Protein AF-A0A0J9V0K4-F1 (afdb_monomer)

Sequence (162 aa):
MARAEGYIGLGRLDDATTVLEELISVEPPELDDLNDQVLRVRRLILSARIHHKGNNFPEALQHWQLTGQMIESLGIFKSRHGWILAIVHLSMAHAHIALGNEELARQAWNAGVDIAMRERFEYVFPVLATTWLHKIVGEIHEVKGWPLRVMLPGGKSDLTWL

Nearest PDB structures (foldseek):
  2hr2-assembly2_B  TM=6.958E-01  e=3.285E-02  Chlorobaculum tepidum TLS
  8rsv-assembly1_A  TM=7.825E-01  e=2.868E-01  Bacillus phage phi3T
  7v1m-assembly2_G  TM=7.221E-01  e=2.727E-01  Homo sapiens
  7v6q-assembly2_H  TM=6.955E-01  e=3.880E-01  Homo sapiens
  7v6q-assembly1_D  TM=7.084E-01  e=1.438E+00  Homo sapiens

Structure (mmCIF, N/CA/C/O backbone):
data_AF-A0A0J9V0K4-F1
#
_entry.id   AF-A0A0J9V0K4-F1
#
loop_
_atom_site.group_PDB
_atom_site.id
_atom_site.type_symbol
_atom_site.label_atom_id
_atom_site.label_alt_id
_atom_site.label_comp_id
_atom_site.label_asym_id
_atom_site.label_entity_id
_atom_site.label_seq_id
_atom_site.pdbx_PDB_ins_code
_atom_site.Cartn_x
_atom_site.Cartn_y
_atom_site.Cartn_z
_atom_site.occupancy
_atom_site.B_iso_or_equiv
_atom_site.auth_seq_id
_atom_site.auth_comp_id
_atom_site.auth_asym_id
_atom_site.auth_atom_id
_atom_site.pdbx_PDB_model_num
ATOM 1 N N . MET A 1 1 ? 5.197 -12.137 -10.062 1.00 84.62 1 MET A N 1
ATOM 2 C CA . MET A 1 1 ? 4.276 -11.087 -9.559 1.00 84.62 1 MET A CA 1
ATOM 3 C C . MET A 1 1 ? 2.864 -11.591 -9.262 1.00 84.62 1 MET A C 1
ATOM 5 O O . MET A 1 1 ? 2.501 -11.601 -8.095 1.00 84.62 1 MET A O 1
ATOM 9 N N . ALA A 1 2 ? 2.083 -12.070 -10.242 1.00 87.56 2 ALA A N 1
ATOM 10 C CA . ALA A 1 2 ? 0.702 -12.531 -9.993 1.00 87.56 2 ALA A CA 1
ATOM 11 C C . ALA A 1 2 ? 0.594 -13.653 -8.934 1.00 87.56 2 ALA A C 1
ATOM 13 O O . ALA A 1 2 ? -0.318 -13.653 -8.112 1.00 87.56 2 ALA A O 1
ATOM 14 N N . ARG A 1 3 ? 1.570 -14.573 -8.896 1.00 92.06 3 ARG A N 1
ATOM 15 C CA . ARG A 1 3 ? 1.654 -15.628 -7.870 1.00 92.06 3 ARG A CA 1
ATOM 16 C C . ARG A 1 3 ? 1.771 -15.063 -6.447 1.00 92.06 3 ARG A C 1
ATOM 18 O O . ARG A 1 3 ? 1.039 -15.502 -5.569 1.00 92.06 3 ARG A O 1
ATOM 25 N N . ALA A 1 4 ? 2.634 -14.064 -6.238 1.00 93.38 4 ALA A N 1
ATOM 26 C CA . ALA A 1 4 ? 2.790 -13.402 -4.942 1.00 93.38 4 ALA A CA 1
ATOM 27 C C . ALA A 1 4 ? 1.502 -12.674 -4.521 1.00 93.38 4 ALA A C 1
ATOM 29 O O . ALA A 1 4 ? 1.082 -12.785 -3.375 1.00 93.38 4 ALA A O 1
ATOM 30 N N . GLU A 1 5 ? 0.816 -11.997 -5.451 1.00 92.44 5 GLU A N 1
ATOM 31 C CA . GLU A 1 5 ? -0.498 -11.391 -5.177 1.00 92.44 5 GLU A CA 1
ATOM 32 C C . GLU A 1 5 ? -1.539 -12.421 -4.731 1.00 92.44 5 GLU A C 1
ATOM 34 O O . GLU A 1 5 ? -2.276 -12.166 -3.777 1.00 92.44 5 GLU A O 1
ATOM 39 N N . GLY A 1 6 ? -1.576 -13.583 -5.390 1.00 92.94 6 GLY A N 1
ATOM 40 C CA . GLY A 1 6 ? -2.448 -14.691 -5.007 1.00 92.94 6 GLY A CA 1
ATOM 41 C C . GLY A 1 6 ? -2.151 -15.196 -3.595 1.00 92.94 6 GLY A C 1
ATOM 42 O O . GLY A 1 6 ? -3.066 -15.331 -2.787 1.00 92.94 6 GLY A O 1
ATOM 43 N N . TYR A 1 7 ? -0.875 -15.402 -3.260 1.00 96.88 7 TYR A N 1
ATOM 44 C CA . TYR A 1 7 ? -0.468 -15.820 -1.917 1.00 96.88 7 TYR A CA 1
ATOM 45 C C . TYR A 1 7 ? -0.822 -14.794 -0.836 1.00 96.88 7 TYR A C 1
ATOM 47 O O . TYR A 1 7 ? -1.391 -15.175 0.186 1.00 96.88 7 TYR A O 1
ATOM 55 N N . ILE A 1 8 ? -0.615 -13.496 -1.089 1.00 95.00 8 ILE A N 1
ATOM 56 C CA . ILE A 1 8 ? -1.065 -12.423 -0.184 1.00 95.00 8 ILE A CA 1
ATOM 57 C C . ILE A 1 8 ? -2.586 -12.479 0.014 1.00 95.00 8 ILE A C 1
ATOM 59 O O . ILE A 1 8 ? -3.072 -12.313 1.133 1.00 95.00 8 ILE A O 1
ATOM 63 N N . GLY A 1 9 ? -3.350 -12.715 -1.059 1.00 91.50 9 GLY A N 1
ATOM 64 C CA . GLY A 1 9 ? -4.807 -12.853 -0.998 1.00 91.50 9 GLY A CA 1
ATOM 65 C C . GLY A 1 9 ? -5.274 -14.027 -0.132 1.00 91.50 9 GLY A C 1
ATOM 66 O O . GLY A 1 9 ? -6.285 -13.907 0.552 1.00 91.50 9 GLY A O 1
ATOM 67 N N . LEU A 1 10 ? -4.508 -15.120 -0.115 1.00 94.50 10 LEU A N 1
ATOM 68 C CA . LEU A 1 10 ? -4.770 -16.322 0.683 1.00 94.50 10 LEU A CA 1
ATOM 69 C C . LEU A 1 10 ? -4.165 -16.273 2.098 1.00 94.50 10 LEU A C 1
ATOM 71 O O . LEU A 1 10 ? -4.259 -17.256 2.825 1.00 94.50 10 LEU A O 1
ATOM 75 N N . GLY A 1 11 ? -3.506 -15.174 2.484 1.00 94.69 11 GLY A N 1
ATOM 76 C CA . GLY A 1 11 ? -2.808 -15.062 3.773 1.00 94.69 11 GLY A CA 1
ATOM 77 C C . GLY A 1 11 ? -1.527 -15.899 3.877 1.00 94.69 11 GLY A C 1
ATOM 78 O O . GLY A 1 11 ? -0.966 -16.031 4.959 1.00 94.69 11 GLY A O 1
ATOM 79 N N . ARG A 1 12 ? -1.036 -16.447 2.761 1.00 97.62 12 ARG A N 1
ATOM 80 C CA . ARG A 1 12 ? 0.203 -17.235 2.676 1.00 97.62 12 ARG A CA 1
ATOM 81 C C . ARG A 1 12 ? 1.407 -16.303 2.538 1.00 97.62 12 ARG A C 1
ATOM 83 O O . ARG A 1 12 ? 2.006 -16.193 1.472 1.00 97.62 12 ARG A O 1
ATOM 90 N N . LEU A 1 13 ? 1.688 -15.549 3.597 1.00 97.44 13 LEU A N 1
ATOM 91 C CA . LEU A 1 13 ? 2.646 -14.442 3.554 1.00 97.44 13 LEU A CA 1
ATOM 92 C C . LEU A 1 13 ? 4.085 -14.916 3.328 1.00 97.44 13 LEU A C 1
ATOM 94 O O . LEU A 1 13 ? 4.774 -14.314 2.513 1.00 97.44 13 LEU A O 1
ATOM 98 N N . ASP A 1 14 ? 4.496 -16.024 3.944 1.00 97.12 14 ASP A N 1
ATOM 99 C CA . ASP A 1 14 ? 5.844 -16.581 3.760 1.00 97.12 14 ASP A CA 1
ATOM 100 C C . ASP A 1 14 ? 6.080 -17.018 2.309 1.00 97.12 14 ASP A C 1
ATOM 102 O O . ASP A 1 14 ? 7.077 -16.645 1.697 1.00 97.12 14 ASP A O 1
ATOM 106 N N . ASP A 1 15 ? 5.104 -17.706 1.706 1.00 97.50 15 ASP A N 1
ATOM 107 C CA . ASP A 1 15 ? 5.170 -18.086 0.292 1.00 97.50 15 ASP A CA 1
ATOM 108 C C . ASP A 1 15 ? 5.223 -16.858 -0.630 1.00 97.50 15 ASP A C 1
ATOM 110 O O . ASP A 1 15 ? 5.885 -16.873 -1.671 1.00 97.50 15 ASP A O 1
ATOM 114 N N . ALA A 1 16 ? 4.503 -15.785 -0.279 1.00 96.88 16 ALA A N 1
ATOM 115 C CA . ALA A 1 16 ? 4.578 -14.531 -1.015 1.00 96.88 16 ALA A CA 1
ATOM 116 C C . ALA A 1 16 ? 5.977 -13.912 -0.909 1.00 96.88 16 ALA A C 1
ATOM 118 O O . ALA A 1 16 ? 6.508 -13.484 -1.932 1.00 96.88 16 ALA A O 1
ATOM 119 N N . THR A 1 17 ? 6.574 -13.909 0.286 1.00 96.50 17 THR A N 1
ATOM 120 C CA . THR A 1 17 ? 7.935 -13.418 0.536 1.00 96.50 17 THR A CA 1
ATOM 121 C C . THR A 1 17 ? 8.954 -14.179 -0.300 1.00 96.50 17 THR A C 1
ATOM 123 O O . THR A 1 17 ? 9.686 -13.542 -1.053 1.00 96.50 17 THR A O 1
ATOM 126 N N . THR A 1 18 ? 8.931 -15.516 -0.281 1.00 97.00 18 THR A N 1
ATOM 127 C CA . THR A 1 18 ? 9.846 -16.342 -1.087 1.00 97.00 18 THR A CA 1
ATOM 128 C C . THR A 1 18 ? 9.752 -16.002 -2.575 1.00 97.00 18 THR A C 1
ATOM 130 O O . THR A 1 18 ? 10.766 -15.801 -3.238 1.00 97.00 18 THR A O 1
ATOM 133 N N . VAL A 1 19 ? 8.536 -15.839 -3.110 1.00 96.00 19 VAL A N 1
ATOM 134 C CA . VAL A 1 19 ? 8.358 -15.442 -4.518 1.00 96.00 19 VAL A CA 1
ATOM 135 C C . VAL A 1 19 ? 8.917 -14.041 -4.791 1.00 96.00 19 VAL A C 1
ATOM 137 O O . VAL A 1 19 ? 9.409 -13.788 -5.889 1.00 96.00 19 VAL A O 1
ATOM 140 N N . LEU A 1 20 ? 8.82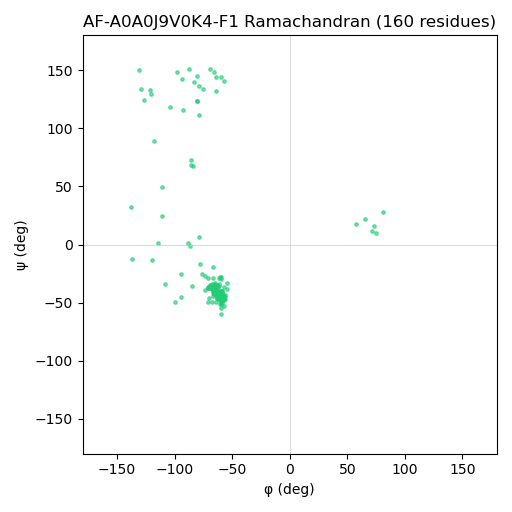4 -13.101 -3.845 1.00 95.12 20 LEU A N 1
ATOM 141 C CA . LEU A 1 20 ? 9.414 -11.772 -4.030 1.00 95.12 20 LEU A CA 1
ATOM 142 C C . LEU A 1 20 ? 10.943 -11.809 -3.973 1.00 95.12 20 LEU A C 1
ATOM 144 O O . LEU A 1 20 ? 11.568 -11.103 -4.758 1.00 95.12 20 LEU A O 1
ATOM 148 N N . GLU A 1 21 ? 11.540 -12.627 -3.109 1.00 94.31 21 GLU A N 1
ATOM 149 C CA . GLU A 1 21 ? 12.996 -12.814 -3.030 1.00 94.31 21 GLU A CA 1
ATOM 150 C C . GLU A 1 21 ? 13.564 -13.404 -4.326 1.00 94.31 21 GLU A C 1
ATOM 152 O O . GLU A 1 21 ? 14.543 -12.885 -4.866 1.00 94.31 21 GLU A O 1
ATOM 157 N N . GLU A 1 22 ? 12.893 -14.412 -4.891 1.00 93.19 22 GLU A N 1
ATOM 158 C CA . GLU A 1 22 ? 13.231 -14.957 -6.211 1.00 93.19 22 GLU A CA 1
ATOM 159 C C . GLU A 1 22 ? 13.213 -13.857 -7.283 1.00 93.19 22 GLU A C 1
ATOM 161 O O . GLU A 1 22 ? 14.125 -13.759 -8.102 1.00 93.19 22 GLU A O 1
ATOM 166 N N . LEU A 1 23 ? 12.204 -12.982 -7.254 1.00 89.81 23 LEU A N 1
ATOM 167 C CA . LEU A 1 23 ? 12.087 -11.888 -8.218 1.00 89.81 23 LEU A CA 1
ATOM 168 C C . LEU A 1 23 ? 13.161 -10.817 -8.030 1.00 89.81 23 LEU A C 1
ATOM 170 O O . LEU A 1 23 ? 13.641 -10.288 -9.026 1.00 89.81 23 LEU A O 1
ATOM 174 N N . ILE A 1 24 ? 13.559 -10.517 -6.791 1.00 90.31 24 ILE A N 1
ATOM 175 C CA . ILE A 1 24 ? 14.672 -9.597 -6.505 1.00 90.31 24 ILE A CA 1
ATOM 176 C C . ILE A 1 24 ? 15.967 -10.124 -7.127 1.00 90.31 24 ILE A C 1
ATOM 178 O O . ILE A 1 24 ? 16.732 -9.343 -7.683 1.00 90.31 24 ILE A O 1
ATOM 182 N N . SER A 1 25 ? 16.200 -11.439 -7.075 1.00 89.88 25 SER A N 1
ATOM 183 C CA . SER A 1 25 ? 17.443 -12.044 -7.574 1.00 89.88 25 SER A CA 1
ATOM 184 C C . SER A 1 25 ? 17.639 -11.946 -9.091 1.00 89.88 25 SER A C 1
ATOM 186 O O . SER A 1 25 ? 18.763 -12.068 -9.572 1.00 89.88 25 SER A O 1
ATOM 188 N N . VAL A 1 26 ? 16.557 -11.717 -9.839 1.00 88.50 26 VAL A N 1
ATOM 189 C CA . VAL A 1 26 ? 16.566 -11.620 -11.308 1.00 88.50 26 VAL A CA 1
ATOM 190 C C . VAL A 1 26 ? 16.213 -10.223 -11.818 1.00 88.50 26 VAL A C 1
ATOM 192 O O . VAL A 1 26 ? 16.116 -10.017 -13.025 1.00 88.50 26 VAL A O 1
ATOM 195 N N . GLU A 1 27 ? 15.972 -9.270 -10.919 1.00 86.50 27 GLU A N 1
ATOM 196 C CA . GLU A 1 27 ? 15.578 -7.916 -11.287 1.00 86.50 27 GLU A CA 1
ATOM 197 C C . GLU A 1 27 ? 16.786 -7.126 -11.813 1.00 86.50 27 GLU A C 1
ATOM 199 O O . GLU A 1 27 ? 17.848 -7.149 -11.181 1.00 86.50 27 GLU A O 1
ATOM 204 N N . PRO A 1 28 ? 16.655 -6.399 -12.937 1.00 85.00 28 PRO A N 1
ATOM 205 C CA . PRO A 1 28 ? 17.754 -5.589 -13.436 1.00 85.00 28 PRO A CA 1
ATOM 206 C C . PRO A 1 28 ? 18.108 -4.471 -12.435 1.00 85.00 28 PRO A C 1
ATOM 208 O O . PRO A 1 28 ? 17.222 -3.918 -11.765 1.00 85.00 28 PRO A O 1
ATOM 211 N N . PRO A 1 29 ? 19.405 -4.132 -12.299 1.00 82.69 29 PRO A N 1
ATOM 212 C CA . PRO A 1 29 ? 19.838 -3.048 -11.421 1.00 82.69 29 PRO A CA 1
ATOM 213 C C . PRO A 1 29 ? 19.405 -1.677 -11.958 1.00 82.69 29 PRO A C 1
ATOM 215 O O . PRO A 1 29 ? 19.067 -0.789 -11.175 1.00 82.69 29 PRO A O 1
ATOM 218 N N . GLU A 1 30 ? 19.391 -1.532 -13.280 1.00 83.75 30 GLU A N 1
ATOM 219 C CA . GLU A 1 30 ? 18.999 -0.331 -14.012 1.00 83.75 30 GLU A CA 1
ATOM 220 C C . GLU A 1 30 ? 17.512 -0.414 -14.391 1.00 83.75 30 GLU A C 1
ATOM 222 O O . GLU A 1 30 ? 16.993 -1.487 -14.692 1.00 83.75 30 GLU A O 1
ATOM 227 N N . LEU A 1 31 ? 16.809 0.720 -14.331 1.00 82.75 31 LEU A N 1
ATOM 228 C CA . LEU A 1 31 ? 15.369 0.827 -14.611 1.00 82.75 31 LEU A CA 1
ATOM 229 C C . LEU A 1 31 ? 15.139 1.615 -15.906 1.00 82.75 31 LEU A C 1
ATOM 231 O O . LEU A 1 31 ? 14.379 2.588 -15.935 1.00 82.75 31 LEU A O 1
ATOM 235 N N . ASP A 1 32 ? 15.854 1.223 -16.955 1.00 80.06 32 ASP A N 1
ATOM 236 C CA . ASP A 1 32 ? 15.904 1.959 -18.222 1.00 80.06 32 ASP A CA 1
ATOM 237 C C . ASP A 1 32 ? 14.611 1.820 -19.031 1.00 80.06 32 ASP A C 1
ATOM 239 O O . ASP A 1 32 ? 14.236 2.721 -19.786 1.00 80.06 32 ASP A O 1
ATOM 243 N N . ASP A 1 33 ? 13.898 0.710 -18.838 1.00 86.50 33 ASP A N 1
ATOM 244 C CA . ASP A 1 33 ? 12.614 0.436 -19.464 1.00 86.50 33 ASP A CA 1
ATOM 245 C C . ASP A 1 33 ? 11.420 0.761 -18.543 1.00 86.50 33 ASP A C 1
ATOM 247 O O . ASP A 1 33 ? 11.447 0.637 -17.315 1.00 86.50 33 ASP A O 1
ATOM 251 N N . LEU A 1 34 ? 10.319 1.166 -19.179 1.00 86.31 34 LEU A N 1
ATOM 252 C CA . LEU A 1 34 ? 9.057 1.500 -18.531 1.00 86.31 34 LEU A CA 1
ATOM 253 C C . LEU A 1 34 ? 8.464 0.317 -17.761 1.00 86.31 34 LEU A C 1
ATOM 255 O O . LEU A 1 34 ? 7.911 0.485 -16.673 1.00 86.31 34 LEU A O 1
ATOM 259 N N . ASN A 1 35 ? 8.520 -0.876 -18.348 1.00 87.56 35 ASN A N 1
ATOM 260 C CA . ASN A 1 35 ? 7.978 -2.070 -17.730 1.00 87.56 35 ASN A CA 1
ATOM 261 C C . ASN A 1 35 ? 8.837 -2.492 -16.528 1.00 87.56 35 ASN A C 1
ATOM 263 O O . ASN A 1 35 ? 8.260 -2.839 -15.498 1.00 87.56 35 ASN A O 1
ATOM 267 N N . ASP A 1 36 ? 10.160 -2.341 -16.578 1.00 89.06 36 ASP A N 1
ATOM 268 C CA . ASP A 1 36 ? 11.030 -2.577 -15.414 1.00 89.06 36 ASP A CA 1
ATOM 269 C C . ASP A 1 36 ? 10.703 -1.635 -14.245 1.00 89.06 36 ASP A C 1
ATOM 271 O O . ASP A 1 36 ? 10.557 -2.076 -13.101 1.00 89.06 36 ASP A O 1
ATOM 275 N N . GLN A 1 37 ? 10.468 -0.350 -14.528 1.00 90.38 37 GLN A N 1
ATOM 276 C CA . GLN A 1 37 ? 10.004 0.628 -13.534 1.00 90.38 37 GLN A CA 1
ATOM 277 C C . GLN A 1 37 ? 8.667 0.220 -12.895 1.00 90.38 37 GLN A C 1
ATOM 279 O O . GLN A 1 37 ? 8.509 0.253 -11.670 1.00 90.38 37 GLN A O 1
ATOM 284 N N . VAL A 1 38 ? 7.693 -0.193 -13.712 1.00 90.12 38 VAL A N 1
ATOM 285 C CA . VAL A 1 38 ? 6.375 -0.631 -13.228 1.00 90.12 38 VAL A CA 1
ATOM 286 C C . VAL A 1 38 ? 6.485 -1.913 -12.401 1.00 90.12 38 VAL A C 1
ATOM 288 O O . VAL A 1 38 ? 5.847 -2.018 -11.349 1.00 90.12 38 VAL A O 1
ATOM 291 N N . LEU A 1 39 ? 7.300 -2.879 -12.832 1.00 91.00 39 LEU A N 1
ATOM 292 C CA . LEU A 1 39 ? 7.531 -4.128 -12.108 1.00 91.00 39 LEU A CA 1
ATOM 293 C C . LEU A 1 39 ? 8.217 -3.882 -10.763 1.00 91.00 39 LEU A C 1
ATOM 295 O O . LEU A 1 39 ? 7.759 -4.435 -9.757 1.00 91.00 39 LEU A O 1
ATOM 299 N N . ARG A 1 40 ? 9.221 -2.997 -10.720 1.00 92.25 40 ARG A N 1
ATOM 300 C CA . ARG A 1 40 ? 9.893 -2.570 -9.486 1.00 92.25 40 ARG A CA 1
ATOM 301 C C . ARG A 1 40 ? 8.903 -1.986 -8.488 1.00 92.25 40 ARG A C 1
ATOM 303 O O . ARG A 1 40 ? 8.834 -2.443 -7.347 1.00 92.25 40 ARG A O 1
ATOM 310 N N . VAL A 1 41 ? 8.104 -1.002 -8.905 1.00 93.94 41 VAL A N 1
ATOM 311 C CA . VAL A 1 41 ? 7.109 -0.376 -8.020 1.00 93.94 41 VAL A CA 1
ATOM 312 C C . VAL A 1 41 ? 6.078 -1.399 -7.558 1.00 93.94 41 VAL A C 1
ATOM 314 O O . VAL A 1 41 ? 5.758 -1.460 -6.370 1.00 93.94 41 VAL A O 1
ATOM 317 N N . ARG A 1 42 ? 5.596 -2.263 -8.459 1.00 94.25 42 ARG A N 1
ATOM 318 C CA . ARG A 1 42 ? 4.657 -3.323 -8.083 1.00 94.25 42 ARG A CA 1
ATOM 319 C C . ARG A 1 42 ? 5.267 -4.242 -7.026 1.00 94.25 42 ARG A C 1
ATOM 321 O O . ARG A 1 42 ? 4.574 -4.601 -6.082 1.00 94.25 42 ARG A O 1
ATOM 328 N N . ARG A 1 43 ? 6.546 -4.605 -7.145 1.00 95.19 43 ARG A N 1
ATOM 329 C CA . ARG A 1 43 ? 7.249 -5.451 -6.169 1.00 95.19 43 ARG A CA 1
ATOM 330 C C . ARG A 1 43 ? 7.319 -4.787 -4.799 1.00 95.19 43 ARG A C 1
ATOM 332 O O . ARG A 1 43 ? 6.953 -5.428 -3.819 1.00 95.19 43 ARG A O 1
ATOM 339 N N . LEU A 1 44 ? 7.693 -3.508 -4.743 1.00 96.25 44 LEU A N 1
ATOM 340 C CA . LEU A 1 44 ? 7.734 -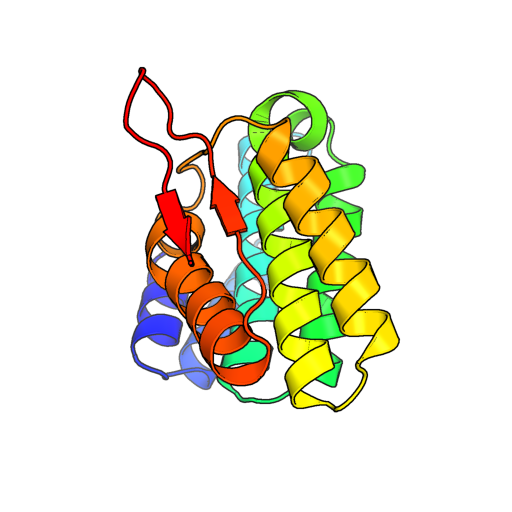2.734 -3.497 1.00 96.25 44 LEU A CA 1
ATOM 341 C C . LEU A 1 44 ? 6.359 -2.667 -2.814 1.00 96.25 44 LEU A C 1
ATOM 343 O O . LEU A 1 44 ? 6.252 -2.906 -1.611 1.00 96.25 44 LEU A O 1
ATOM 347 N N . ILE A 1 45 ? 5.293 -2.461 -3.592 1.00 96.88 45 ILE A N 1
ATOM 348 C CA . ILE A 1 45 ? 3.910 -2.499 -3.097 1.00 96.88 45 ILE A CA 1
ATOM 349 C C . ILE A 1 45 ? 3.566 -3.871 -2.507 1.00 96.88 45 ILE A C 1
ATOM 351 O O . ILE A 1 45 ? 2.923 -3.945 -1.460 1.00 96.88 45 ILE A O 1
ATOM 355 N N . LEU A 1 46 ? 3.966 -4.973 -3.153 1.00 96.81 46 LEU A N 1
ATOM 356 C CA . LEU A 1 46 ? 3.715 -6.315 -2.620 1.00 96.81 46 LEU A CA 1
ATOM 357 C C . LEU A 1 46 ? 4.479 -6.5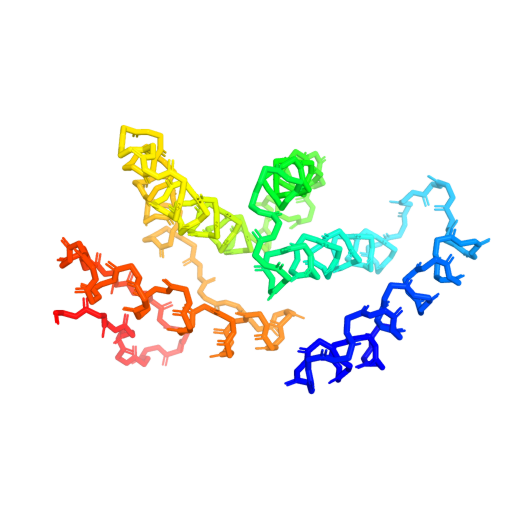59 -1.315 1.00 96.81 46 LEU A C 1
ATOM 359 O O . LEU A 1 46 ? 3.865 -7.052 -0.372 1.00 96.81 46 LEU A O 1
ATOM 363 N N . SER A 1 47 ? 5.749 -6.153 -1.223 1.00 97.25 47 SER A N 1
ATOM 364 C CA . SER A 1 47 ? 6.527 -6.228 0.023 1.00 97.25 47 SER A CA 1
ATOM 365 C C . SER A 1 47 ? 5.843 -5.458 1.155 1.00 97.25 47 SER A C 1
ATOM 367 O O . SER A 1 47 ? 5.613 -6.006 2.232 1.00 97.25 47 SER A O 1
ATOM 369 N N . ALA A 1 48 ? 5.412 -4.221 0.892 1.00 98.12 48 ALA A N 1
ATOM 370 C CA . ALA A 1 48 ? 4.705 -3.415 1.881 1.00 98.12 48 ALA A CA 1
ATOM 371 C C . ALA A 1 48 ? 3.393 -4.075 2.338 1.00 98.12 48 ALA A C 1
ATOM 373 O O . ALA A 1 48 ? 3.078 -4.095 3.528 1.00 98.12 48 ALA A O 1
ATOM 374 N N . ARG A 1 49 ? 2.641 -4.678 1.407 1.00 97.62 49 ARG A N 1
ATOM 375 C CA . ARG A 1 49 ? 1.398 -5.403 1.715 1.00 97.62 49 ARG A CA 1
ATOM 376 C C . ARG A 1 49 ? 1.620 -6.680 2.513 1.00 97.62 49 ARG A C 1
ATOM 378 O O . ARG A 1 49 ? 0.750 -6.992 3.319 1.00 97.62 49 ARG A O 1
ATOM 385 N N . ILE A 1 50 ? 2.719 -7.406 2.306 1.00 98.06 50 ILE A N 1
ATOM 386 C CA . ILE A 1 50 ? 3.054 -8.602 3.097 1.00 98.06 50 ILE A CA 1
ATOM 387 C C . ILE A 1 50 ? 3.176 -8.220 4.571 1.00 98.06 50 ILE A C 1
ATOM 389 O O . ILE A 1 50 ? 2.432 -8.747 5.397 1.00 98.06 50 ILE A O 1
ATOM 393 N N . HIS A 1 51 ? 4.022 -7.236 4.886 1.00 98.25 51 HIS A N 1
ATOM 394 C CA . HIS A 1 51 ? 4.186 -6.752 6.259 1.00 98.25 51 HIS A CA 1
ATOM 395 C C . HIS A 1 51 ? 2.877 -6.206 6.829 1.00 98.25 51 HIS A C 1
ATOM 397 O O . HIS A 1 51 ? 2.486 -6.556 7.940 1.00 98.25 51 HIS A O 1
ATOM 403 N N . HIS A 1 52 ? 2.147 -5.420 6.034 1.00 98.31 52 HIS A N 1
ATOM 404 C CA . HIS A 1 52 ? 0.878 -4.841 6.459 1.00 98.31 52 HIS A CA 1
ATOM 405 C C . HIS A 1 52 ? -0.155 -5.933 6.792 1.00 98.31 52 HIS A C 1
ATOM 407 O O . HIS A 1 52 ? -0.793 -5.890 7.839 1.00 98.31 52 HIS A O 1
ATOM 413 N N . LYS A 1 53 ? -0.309 -6.951 5.938 1.00 96.50 53 LYS A N 1
ATOM 414 C CA . LYS A 1 53 ? -1.218 -8.085 6.179 1.00 96.50 53 LYS 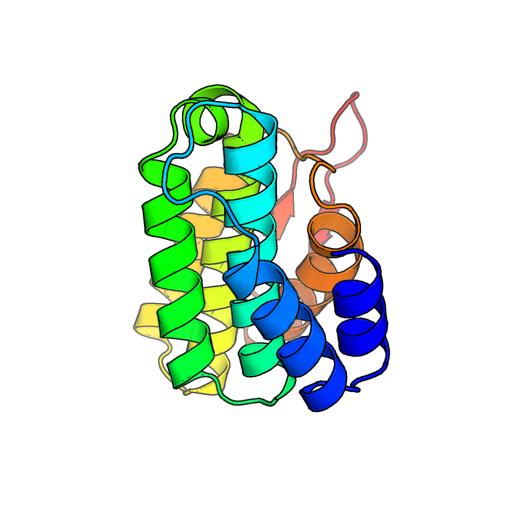A CA 1
ATOM 415 C C . LYS A 1 53 ? -0.783 -8.955 7.357 1.00 96.50 53 LYS A C 1
ATOM 417 O O . LYS A 1 53 ? -1.646 -9.540 8.001 1.00 96.50 53 LYS A O 1
ATOM 422 N N . GLY A 1 54 ? 0.516 -9.022 7.636 1.00 96.75 54 GLY A N 1
ATOM 423 C CA . GLY A 1 54 ? 1.073 -9.690 8.811 1.00 96.75 54 GLY A CA 1
ATOM 424 C C . GLY A 1 54 ? 0.961 -8.878 10.104 1.00 96.75 54 GLY A C 1
ATOM 425 O O . GLY A 1 54 ? 1.530 -9.291 11.107 1.00 96.75 54 GLY A O 1
ATOM 426 N N . ASN A 1 55 ? 0.274 -7.726 10.091 1.00 96.88 55 ASN A N 1
ATOM 427 C CA . ASN A 1 55 ? 0.204 -6.761 11.198 1.00 96.88 55 ASN A CA 1
ATOM 428 C C . ASN A 1 55 ? 1.572 -6.230 11.654 1.00 96.88 55 ASN A C 1
ATOM 430 O O . ASN A 1 55 ? 1.691 -5.649 12.732 1.00 96.88 55 ASN A O 1
ATOM 434 N N . ASN A 1 56 ? 2.603 -6.384 10.822 1.00 97.94 56 ASN A N 1
ATOM 435 C CA . ASN A 1 56 ? 3.912 -5.812 11.068 1.00 97.94 56 ASN A CA 1
ATOM 436 C C . ASN A 1 56 ? 3.955 -4.368 10.537 1.00 97.94 56 ASN A C 1
ATOM 438 O O . ASN A 1 56 ? 4.554 -4.068 9.502 1.00 97.94 56 ASN A O 1
ATOM 442 N N . PHE A 1 57 ? 3.199 -3.486 11.195 1.00 98.19 57 PHE A N 1
ATOM 443 C CA . PHE A 1 57 ? 2.954 -2.120 10.728 1.00 98.19 57 PHE A CA 1
ATOM 444 C C . PHE A 1 57 ? 4.195 -1.216 10.669 1.00 98.19 57 PHE A C 1
ATOM 446 O O . PHE A 1 57 ? 4.266 -0.437 9.715 1.00 98.19 57 PHE A O 1
ATOM 453 N N . PRO A 1 58 ? 5.175 -1.278 11.595 1.00 98.38 58 PRO A N 1
ATOM 454 C CA . PRO A 1 58 ? 6.380 -0.456 11.479 1.00 98.38 58 PRO A CA 1
ATOM 455 C C . PRO A 1 58 ? 7.179 -0.783 10.206 1.00 98.38 58 PRO A C 1
ATOM 457 O O . PRO A 1 58 ? 7.532 0.114 9.441 1.00 98.38 58 PRO A O 1
ATOM 460 N N . GLU A 1 59 ? 7.365 -2.064 9.902 1.00 98.19 59 GLU A N 1
ATOM 461 C CA . GLU A 1 59 ? 8.039 -2.529 8.691 1.00 98.19 59 GLU A CA 1
ATOM 462 C C . GLU A 1 59 ? 7.208 -2.224 7.444 1.00 98.19 59 GLU A C 1
ATOM 464 O O . GLU A 1 59 ? 7.755 -1.824 6.413 1.00 98.19 59 GLU A O 1
ATOM 469 N N . ALA A 1 60 ? 5.880 -2.345 7.530 1.00 98.38 60 ALA A N 1
ATOM 470 C CA . ALA A 1 60 ? 4.993 -1.938 6.448 1.00 98.38 60 ALA A CA 1
ATOM 471 C C . ALA A 1 60 ? 5.166 -0.449 6.118 1.00 98.38 60 ALA A C 1
ATOM 473 O O . ALA A 1 60 ? 5.265 -0.103 4.944 1.00 98.38 60 ALA A O 1
ATOM 474 N N . LEU A 1 61 ? 5.236 0.427 7.126 1.00 98.62 61 LEU A N 1
ATOM 475 C CA . LEU A 1 61 ? 5.446 1.865 6.942 1.00 98.62 61 LEU A CA 1
ATOM 476 C C . LEU A 1 61 ? 6.777 2.169 6.251 1.00 98.62 61 LEU A C 1
ATOM 478 O O . LEU A 1 61 ? 6.787 2.963 5.313 1.00 98.62 61 LEU A O 1
ATOM 482 N N . GLN A 1 62 ? 7.867 1.502 6.644 1.00 98.31 62 GLN A N 1
ATOM 483 C CA . GL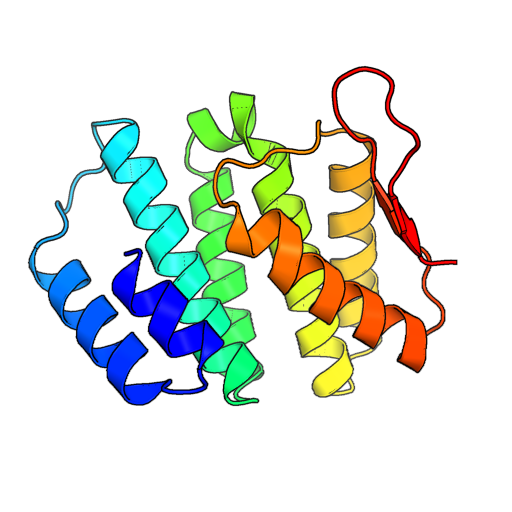N A 1 62 ? 9.164 1.653 5.971 1.00 98.31 62 GLN A CA 1
ATOM 484 C C . GLN A 1 62 ? 9.063 1.301 4.479 1.00 98.31 62 GLN A C 1
ATOM 486 O O . GLN A 1 62 ? 9.524 2.056 3.621 1.00 98.31 62 GLN A O 1
ATOM 491 N N . HIS A 1 63 ? 8.395 0.192 4.152 1.00 98.44 63 HIS A N 1
ATOM 492 C CA . HIS A 1 63 ? 8.205 -0.229 2.766 1.00 98.44 63 HIS A CA 1
ATOM 493 C C . HIS A 1 63 ? 7.263 0.696 1.985 1.00 98.44 63 HIS A C 1
ATOM 495 O O . HIS A 1 63 ? 7.516 0.971 0.810 1.00 98.44 63 HIS A O 1
ATOM 501 N N . TRP A 1 64 ? 6.198 1.213 2.606 1.00 98.38 64 TRP A N 1
ATOM 502 C CA . TRP A 1 64 ? 5.318 2.200 1.976 1.00 98.38 64 TRP A CA 1
ATOM 503 C C . TRP A 1 64 ? 6.053 3.506 1.687 1.00 98.38 64 TRP A C 1
ATOM 505 O O . TRP A 1 64 ? 5.932 4.034 0.584 1.00 98.38 64 TRP A O 1
ATOM 515 N N . GLN A 1 65 ? 6.872 3.983 2.623 1.00 98.12 65 GLN A N 1
ATOM 516 C CA . GLN A 1 65 ? 7.678 5.185 2.436 1.00 98.12 65 GLN A CA 1
ATOM 517 C C . GLN A 1 65 ? 8.693 5.013 1.298 1.00 98.12 65 GLN A C 1
ATOM 519 O O . GLN A 1 65 ? 8.774 5.871 0.420 1.00 98.12 65 GLN A O 1
ATOM 524 N N . LEU A 1 66 ? 9.405 3.880 1.258 1.00 97.12 66 LEU A N 1
ATOM 525 C CA . LEU A 1 66 ? 10.314 3.548 0.156 1.00 97.12 66 LEU A CA 1
ATOM 526 C C . LEU A 1 66 ? 9.576 3.485 -1.191 1.00 97.12 66 LEU A C 1
ATOM 528 O O . LEU A 1 66 ? 10.068 3.978 -2.204 1.00 97.12 66 LEU A O 1
ATOM 532 N N . THR A 1 67 ? 8.375 2.902 -1.200 1.00 96.69 67 THR A N 1
ATOM 533 C CA . THR A 1 67 ? 7.521 2.839 -2.393 1.00 96.69 67 THR A CA 1
ATOM 534 C C . THR A 1 67 ? 7.135 4.239 -2.869 1.00 96.69 67 THR A C 1
ATOM 536 O O . THR A 1 67 ? 7.248 4.520 -4.059 1.00 96.69 67 THR A O 1
ATOM 539 N N . GLY A 1 68 ? 6.715 5.123 -1.959 1.00 95.94 68 GLY A N 1
ATOM 540 C CA . GLY A 1 68 ? 6.370 6.509 -2.279 1.00 95.94 68 GLY A CA 1
ATOM 541 C C . GLY A 1 68 ? 7.547 7.266 -2.894 1.00 95.94 68 GLY A C 1
ATOM 542 O O . GLY A 1 68 ? 7.411 7.828 -3.976 1.00 95.94 68 GLY A O 1
ATOM 543 N N . GLN A 1 69 ? 8.728 7.172 -2.278 1.00 95.00 69 GLN A N 1
ATOM 544 C CA . GLN A 1 69 ? 9.958 7.784 -2.797 1.00 95.00 69 GLN A CA 1
ATOM 545 C C . GLN A 1 69 ? 10.321 7.275 -4.201 1.00 95.00 69 GLN A C 1
ATOM 547 O O . GLN A 1 69 ? 10.729 8.058 -5.058 1.00 95.00 69 GLN A O 1
ATOM 552 N N . MET A 1 70 ? 10.145 5.974 -4.460 1.00 93.75 70 MET A N 1
ATOM 553 C CA . MET A 1 70 ? 10.364 5.392 -5.788 1.00 93.75 70 MET A CA 1
ATOM 554 C C . MET A 1 70 ? 9.346 5.908 -6.815 1.00 93.75 70 MET A C 1
ATOM 556 O O . MET A 1 70 ? 9.706 6.269 -7.927 1.00 93.75 70 MET A O 1
ATOM 560 N N . ILE A 1 71 ? 8.065 5.981 -6.456 1.00 93.12 71 ILE A N 1
ATOM 561 C CA . ILE A 1 71 ? 7.019 6.522 -7.337 1.00 93.12 71 ILE A CA 1
ATOM 562 C C . ILE A 1 71 ? 7.315 7.987 -7.689 1.00 93.12 71 ILE A C 1
ATOM 564 O O . ILE A 1 71 ? 7.168 8.392 -8.840 1.00 93.12 71 ILE A O 1
ATOM 568 N N . GLU A 1 72 ? 7.774 8.784 -6.725 1.00 91.25 72 GLU A N 1
ATOM 569 C CA . GLU A 1 72 ? 8.124 10.186 -6.948 1.00 91.25 72 GLU A CA 1
ATOM 570 C C . GLU A 1 72 ? 9.403 10.370 -7.779 1.00 91.25 72 GLU A C 1
ATOM 572 O O . GLU A 1 72 ? 9.535 11.376 -8.485 1.00 91.25 72 GLU A O 1
ATOM 577 N N . SER A 1 73 ? 10.353 9.436 -7.728 1.00 90.69 73 SER A N 1
ATOM 578 C CA . SER A 1 73 ? 11.577 9.521 -8.534 1.00 90.69 73 SER A CA 1
ATOM 579 C C . SER A 1 73 ? 11.342 9.159 -10.007 1.00 90.69 73 SER A C 1
ATOM 581 O O . SER A 1 73 ? 12.050 9.660 -10.882 1.00 90.69 73 SER A O 1
ATOM 583 N N . LEU A 1 74 ? 10.315 8.357 -10.304 1.00 90.00 74 LEU A N 1
ATOM 584 C CA . LEU A 1 74 ? 10.028 7.848 -11.644 1.00 90.00 74 LEU A CA 1
ATOM 585 C C . LEU A 1 74 ? 9.050 8.750 -12.418 1.00 90.00 74 LEU A C 1
ATOM 587 O O . LEU A 1 74 ? 7.867 8.874 -12.094 1.00 90.00 74 LEU A O 1
ATOM 591 N N . GLY A 1 75 ? 9.525 9.350 -13.515 1.00 81.56 75 GLY A N 1
ATOM 592 C CA . GLY A 1 75 ? 8.752 10.310 -14.318 1.00 81.56 75 GLY A CA 1
ATOM 593 C C . GLY A 1 75 ? 7.444 9.760 -14.907 1.00 81.56 75 GLY A C 1
ATOM 594 O O . GLY A 1 75 ? 6.472 10.507 -15.060 1.00 81.56 75 GLY A O 1
ATOM 595 N N . ILE A 1 76 ? 7.369 8.454 -15.192 1.00 82.06 76 ILE A N 1
ATOM 596 C CA . ILE A 1 76 ? 6.124 7.826 -15.657 1.00 82.06 76 ILE A CA 1
ATOM 597 C C . ILE A 1 76 ? 5.028 7.883 -14.594 1.00 82.06 76 ILE A C 1
ATOM 599 O O . ILE A 1 76 ? 3.878 8.177 -14.911 1.00 82.06 76 ILE A O 1
ATOM 603 N N . PHE A 1 77 ? 5.376 7.666 -13.327 1.00 81.12 77 PHE A N 1
ATOM 604 C CA . PHE A 1 77 ? 4.392 7.662 -12.256 1.00 81.12 77 PHE A CA 1
ATOM 605 C C . PHE A 1 77 ? 3.869 9.067 -11.977 1.00 81.12 77 PHE A C 1
ATOM 607 O O . PHE A 1 77 ? 2.665 9.237 -11.822 1.00 81.12 77 PHE A O 1
ATOM 614 N N . LYS A 1 78 ? 4.734 10.086 -12.051 1.00 75.06 78 LYS A N 1
ATOM 615 C CA . LYS A 1 78 ? 4.316 11.495 -11.975 1.00 75.06 78 LYS A CA 1
ATOM 616 C C . LYS A 1 78 ? 3.376 11.925 -13.100 1.00 75.06 78 LYS A C 1
ATOM 618 O O . LYS A 1 78 ? 2.524 12.774 -12.882 1.00 75.06 78 LYS A O 1
ATOM 623 N N . SER A 1 79 ? 3.564 11.399 -14.309 1.00 77.56 79 SER A N 1
ATOM 624 C CA . SER A 1 79 ? 2.816 11.853 -15.491 1.00 77.56 79 SER A CA 1
ATOM 625 C C . SER A 1 79 ? 1.571 11.026 -15.797 1.00 77.56 79 SER A C 1
ATOM 627 O O . SER A 1 79 ? 0.662 11.530 -16.457 1.00 77.56 79 SER A O 1
ATOM 629 N N . ARG A 1 80 ? 1.539 9.755 -15.380 1.00 78.50 80 ARG A N 1
ATOM 630 C CA . ARG A 1 80 ? 0.493 8.810 -15.780 1.00 78.50 80 ARG A CA 1
ATOM 631 C C . ARG A 1 80 ? -0.053 7.923 -14.683 1.00 78.50 80 ARG A C 1
ATOM 633 O O . ARG A 1 80 ? -1.023 7.264 -14.998 1.00 78.50 80 ARG A O 1
ATOM 640 N N . HIS A 1 81 ? 0.562 7.842 -13.501 1.00 82.81 81 HIS A N 1
ATOM 641 C CA . HIS A 1 81 ? 0.156 6.886 -12.461 1.00 82.81 81 HIS A CA 1
ATOM 642 C C . HIS A 1 81 ? 0.144 7.493 -11.050 1.00 82.81 81 HIS A C 1
ATOM 644 O O . HIS A 1 81 ? 0.401 6.796 -10.061 1.00 82.81 81 HIS A O 1
ATOM 650 N N . GLY A 1 82 ? -0.172 8.790 -10.945 1.00 83.19 82 GLY A N 1
ATOM 651 C CA . GLY A 1 82 ? -0.187 9.528 -9.678 1.00 83.19 82 GLY A CA 1
ATOM 652 C C . GLY A 1 82 ? -1.161 8.933 -8.660 1.00 83.19 82 GLY A C 1
ATOM 653 O O . GLY A 1 82 ? -0.907 8.957 -7.456 1.00 83.19 82 GLY A O 1
ATOM 654 N N . TRP A 1 83 ? -2.220 8.276 -9.141 1.00 89.19 83 TRP A N 1
ATOM 655 C CA . TRP A 1 83 ? -3.190 7.557 -8.317 1.00 89.19 83 TRP A CA 1
ATOM 656 C C . TRP A 1 83 ? -2.564 6.507 -7.383 1.00 89.19 83 TRP A C 1
ATOM 658 O O . TRP A 1 83 ? -3.037 6.291 -6.267 1.00 89.19 83 TRP A O 1
ATOM 668 N N . ILE A 1 84 ? -1.474 5.856 -7.795 1.00 92.75 84 ILE A N 1
ATOM 669 C CA . ILE A 1 84 ? -0.822 4.828 -6.971 1.00 92.75 84 ILE A CA 1
ATOM 670 C C . ILE A 1 84 ? -0.224 5.457 -5.705 1.00 92.75 84 ILE A C 1
ATOM 672 O O . ILE A 1 84 ? -0.280 4.842 -4.639 1.00 92.75 84 ILE A O 1
ATOM 676 N N . LEU A 1 85 ? 0.262 6.701 -5.787 1.00 94.38 85 LEU A N 1
ATOM 677 C CA . LEU A 1 85 ? 0.780 7.439 -4.635 1.00 94.38 85 LEU A CA 1
ATOM 678 C C . LEU A 1 85 ? -0.319 7.728 -3.602 1.00 94.38 85 LEU A C 1
ATOM 680 O O . LEU A 1 85 ? -0.075 7.604 -2.402 1.00 94.38 85 LEU A O 1
ATOM 684 N N . ALA A 1 86 ? -1.549 8.011 -4.048 1.00 94.81 86 ALA A N 1
ATOM 685 C CA . ALA A 1 86 ? -2.691 8.154 -3.144 1.00 94.81 86 ALA A CA 1
ATOM 686 C C . ALA A 1 86 ? -2.899 6.879 -2.311 1.00 94.81 86 ALA A C 1
ATOM 688 O O . ALA A 1 86 ? -3.034 6.941 -1.090 1.00 94.81 86 ALA A O 1
ATOM 689 N N . ILE A 1 87 ? -2.852 5.704 -2.949 1.00 96.19 87 ILE A N 1
ATOM 690 C CA . ILE A 1 87 ? -3.026 4.420 -2.256 1.00 96.19 87 ILE A CA 1
ATOM 691 C C . ILE A 1 87 ? -1.882 4.152 -1.267 1.00 96.19 87 ILE A C 1
ATOM 693 O O . ILE A 1 87 ? -2.128 3.585 -0.199 1.00 96.19 87 ILE A O 1
ATOM 697 N N . VAL A 1 88 ? -0.650 4.572 -1.577 1.00 97.69 88 VAL A N 1
ATOM 698 C CA . VAL A 1 88 ? 0.487 4.489 -0.642 1.00 97.69 88 VAL A CA 1
ATOM 699 C C . VAL A 1 88 ? 0.201 5.308 0.618 1.00 97.69 88 VAL A C 1
ATOM 701 O O . VAL A 1 88 ? 0.256 4.761 1.719 1.00 97.69 88 VAL A O 1
ATOM 704 N N . HIS A 1 89 ? -0.193 6.574 0.473 1.00 98.19 89 HIS A N 1
ATOM 705 C CA . HIS A 1 89 ? -0.518 7.437 1.611 1.00 98.19 89 HIS A CA 1
ATOM 706 C C . HIS A 1 89 ? -1.694 6.914 2.445 1.00 98.19 89 HIS A C 1
ATOM 708 O O . HIS A 1 89 ? -1.606 6.865 3.672 1.00 98.19 89 HIS A O 1
ATOM 714 N N . LEU A 1 90 ? -2.763 6.436 1.803 1.00 98.06 90 LEU A N 1
ATOM 715 C CA . LEU A 1 90 ? -3.895 5.820 2.505 1.00 98.06 90 LEU A CA 1
ATOM 716 C C . LEU A 1 90 ? -3.477 4.537 3.248 1.00 98.06 90 LEU A C 1
ATOM 718 O O . LEU A 1 90 ? -3.949 4.274 4.353 1.00 98.06 90 LEU A O 1
ATOM 722 N N . SER A 1 91 ? -2.543 3.761 2.687 1.00 98.62 91 SER A N 1
ATOM 723 C CA . SER A 1 91 ? -1.987 2.573 3.352 1.00 98.62 91 SER A CA 1
ATOM 724 C C . SER A 1 91 ? -1.145 2.949 4.574 1.00 98.62 91 SER A C 1
ATOM 726 O O . SER A 1 91 ? -1.219 2.271 5.599 1.00 98.62 91 SER A O 1
ATOM 728 N N . MET A 1 92 ? -0.381 4.043 4.498 1.00 98.81 92 MET A N 1
ATOM 729 C CA . MET A 1 92 ? 0.351 4.585 5.645 1.00 98.81 92 MET A CA 1
ATOM 730 C C . MET A 1 92 ? -0.600 5.102 6.727 1.00 98.81 92 MET A C 1
ATOM 732 O O . MET A 1 92 ? -0.381 4.824 7.902 1.00 98.81 92 MET A O 1
ATOM 736 N N . ALA A 1 93 ? -1.682 5.789 6.347 1.00 98.75 93 ALA A N 1
ATOM 737 C CA . ALA A 1 93 ? -2.698 6.256 7.287 1.00 98.75 93 ALA A CA 1
ATOM 738 C C . ALA A 1 93 ? -3.298 5.095 8.092 1.00 98.75 93 ALA A C 1
ATOM 740 O O . ALA A 1 93 ? -3.354 5.156 9.320 1.00 98.75 93 ALA A O 1
ATOM 741 N N . HIS A 1 94 ? -3.664 4.007 7.406 1.00 98.69 94 HIS A N 1
ATOM 742 C CA . HIS A 1 94 ? -4.186 2.800 8.044 1.00 98.69 94 HIS A CA 1
ATOM 743 C C . HIS A 1 94 ? -3.173 2.189 9.028 1.00 98.69 94 HIS A C 1
ATOM 745 O O . HIS A 1 94 ? -3.511 1.896 10.174 1.00 98.69 94 HIS A O 1
ATOM 751 N N . ALA A 1 95 ? -1.907 2.056 8.619 1.00 98.62 95 ALA A N 1
ATOM 752 C CA . ALA A 1 95 ? -0.857 1.521 9.485 1.00 98.62 95 ALA A CA 1
ATOM 753 C C . ALA A 1 95 ? -0.584 2.416 10.711 1.00 98.62 95 ALA A C 1
ATOM 755 O O . ALA A 1 95 ? -0.407 1.910 11.818 1.00 98.62 95 ALA A O 1
ATOM 756 N N . HIS A 1 96 ? -0.601 3.743 10.554 1.00 98.69 96 HIS A N 1
ATOM 757 C CA . HIS A 1 96 ? -0.462 4.670 11.678 1.00 98.69 96 HIS A CA 1
ATOM 758 C C . HIS A 1 96 ? -1.643 4.591 12.654 1.00 98.69 96 HIS A C 1
ATOM 760 O O . HIS A 1 96 ? -1.409 4.641 13.860 1.00 98.69 96 HIS A O 1
ATOM 766 N N . ILE A 1 97 ? -2.879 4.411 12.169 1.00 98.44 97 ILE A N 1
ATOM 767 C CA . ILE A 1 97 ? -4.053 4.182 13.032 1.00 98.44 97 ILE A CA 1
ATOM 768 C C . ILE A 1 97 ? -3.867 2.915 13.860 1.00 98.44 97 ILE A C 1
ATOM 770 O O . ILE A 1 97 ? -4.064 2.958 15.073 1.00 98.44 97 ILE A O 1
ATOM 774 N N . ALA A 1 98 ? -3.432 1.819 13.235 1.00 98.00 98 ALA A N 1
ATOM 775 C CA . ALA A 1 98 ? -3.188 0.558 13.931 1.00 98.00 98 ALA A CA 1
ATOM 776 C C . ALA A 1 98 ? -2.101 0.672 15.018 1.00 98.00 98 ALA A C 1
ATOM 778 O O . ALA A 1 98 ? -2.158 -0.024 16.028 1.00 98.00 98 ALA A O 1
ATOM 779 N N . LEU A 1 99 ? -1.139 1.582 14.839 1.00 98.19 99 LEU A N 1
ATOM 780 C CA . LEU A 1 99 ? -0.099 1.895 15.823 1.00 98.19 99 LEU A CA 1
ATOM 781 C C . LEU A 1 99 ? -0.516 2.955 16.862 1.00 98.19 99 LEU A C 1
ATOM 783 O O . LEU A 1 99 ? 0.288 3.296 17.724 1.00 98.19 99 LEU A O 1
ATOM 787 N N . GLY A 1 100 ? -1.730 3.510 16.785 1.00 97.75 100 GLY A N 1
ATOM 788 C CA . GLY A 1 100 ? -2.193 4.583 17.676 1.00 97.75 100 GLY A CA 1
ATOM 789 C C . GLY A 1 100 ? -1.607 5.970 17.374 1.00 97.75 100 GLY A C 1
ATOM 790 O O . GLY A 1 100 ? -1.816 6.911 18.137 1.00 97.75 100 GLY A O 1
ATOM 791 N N . ASN A 1 101 ? -0.908 6.131 16.249 1.00 97.88 101 ASN A N 1
ATOM 792 C CA . ASN A 1 101 ? -0.259 7.376 15.839 1.00 97.88 101 ASN A CA 1
ATOM 793 C C . ASN A 1 101 ? -1.240 8.289 15.087 1.00 97.88 101 ASN A C 1
ATOM 795 O O . ASN A 1 101 ? -1.163 8.439 13.867 1.00 97.88 101 ASN A O 1
ATOM 799 N N . GLU A 1 102 ? -2.186 8.889 15.808 1.00 96.62 102 GLU A N 1
ATOM 800 C CA . GLU A 1 102 ? -3.317 9.612 15.210 1.00 96.62 102 GLU A CA 1
ATOM 801 C C . GLU A 1 102 ? -2.918 10.825 14.356 1.00 96.62 102 GLU A C 1
ATOM 803 O O . GLU A 1 102 ? -3.475 11.027 13.276 1.00 96.62 102 GLU A O 1
ATOM 808 N N . GLU A 1 103 ? -1.934 11.607 14.796 1.00 98.12 103 GLU A N 1
ATOM 809 C CA . GLU A 1 103 ? -1.474 12.777 14.044 1.00 98.12 103 GLU A CA 1
ATOM 810 C C . GLU A 1 103 ? -0.868 12.372 12.693 1.00 98.12 103 GLU A C 1
ATOM 812 O O . GLU A 1 103 ? -1.277 12.876 11.645 1.00 98.12 103 GLU A O 1
ATOM 817 N N . LEU A 1 104 ? 0.050 11.401 12.705 1.00 98.38 104 LEU A N 1
ATOM 818 C CA . LEU A 1 104 ? 0.686 10.887 11.490 1.00 98.38 104 LEU A CA 1
ATOM 819 C C . LEU A 1 104 ? -0.330 10.211 10.567 1.00 98.38 104 LEU A C 1
ATOM 821 O O . LEU A 1 104 ? -0.276 10.385 9.350 1.00 98.38 104 LEU A O 1
ATOM 825 N N . ALA A 1 105 ? -1.303 9.496 11.137 1.00 98.44 105 ALA A N 1
ATOM 826 C CA . ALA A 1 105 ? -2.400 8.930 10.370 1.00 98.44 105 ALA A CA 1
ATOM 827 C C . ALA A 1 105 ? -3.205 10.003 9.639 1.00 98.44 105 ALA A C 1
ATOM 829 O O . ALA A 1 105 ? -3.506 9.846 8.456 1.00 98.44 105 ALA A O 1
ATOM 830 N N . ARG A 1 106 ? -3.540 11.102 10.324 1.00 98.25 106 ARG A N 1
ATOM 831 C CA . ARG A 1 106 ? -4.302 12.200 9.727 1.00 98.25 106 ARG A CA 1
ATOM 832 C C . ARG A 1 106 ? -3.506 12.908 8.634 1.00 98.25 106 ARG A C 1
ATOM 834 O O . ARG A 1 106 ? -4.071 13.208 7.586 1.00 98.25 106 ARG A O 1
ATOM 841 N N . GLN A 1 107 ? -2.215 13.151 8.855 1.00 98.38 107 GLN A N 1
ATOM 842 C CA . GLN A 1 107 ? -1.334 13.745 7.847 1.00 98.38 107 GLN A CA 1
ATOM 843 C C . GLN A 1 107 ? -1.271 12.872 6.585 1.00 98.38 107 GLN A C 1
ATOM 845 O O . GLN A 1 107 ? -1.507 13.365 5.482 1.00 98.38 107 GLN A O 1
ATOM 850 N N . ALA A 1 108 ? -1.035 11.567 6.752 1.00 98.38 108 ALA A N 1
ATOM 851 C CA . ALA A 1 108 ? -1.000 10.618 5.644 1.00 98.38 108 ALA A CA 1
ATOM 852 C C . ALA A 1 108 ? -2.358 10.510 4.930 1.00 98.38 108 ALA A C 1
ATOM 854 O O . ALA A 1 108 ? -2.409 10.490 3.703 1.00 98.38 108 ALA A O 1
ATOM 855 N N . TRP A 1 109 ? -3.466 10.503 5.675 1.00 98.31 109 TRP A N 1
ATOM 856 C CA . TRP A 1 109 ? -4.811 10.482 5.101 1.00 98.31 109 TRP A CA 1
ATOM 857 C C . TRP A 1 109 ? -5.068 11.694 4.209 1.00 98.31 109 TRP A C 1
ATOM 859 O O . TRP A 1 109 ? -5.467 11.531 3.059 1.00 98.31 109 TRP A O 1
ATOM 869 N N . ASN A 1 110 ? -4.796 12.898 4.717 1.00 97.62 110 ASN A N 1
ATOM 870 C CA . ASN A 1 110 ? -5.010 14.134 3.970 1.00 97.62 110 ASN A CA 1
ATOM 871 C C . ASN A 1 110 ? -4.168 14.162 2.688 1.00 97.62 110 ASN A C 1
ATOM 873 O O . ASN A 1 110 ? -4.694 14.492 1.631 1.00 97.62 110 ASN A O 1
ATOM 877 N N . ALA A 1 111 ? -2.903 13.730 2.753 1.00 97.06 111 ALA A N 1
ATOM 878 C CA . ALA A 1 111 ? -2.059 13.604 1.566 1.00 97.06 111 ALA A CA 1
ATOM 879 C C . ALA A 1 111 ? -2.658 12.633 0.531 1.00 97.06 111 ALA A C 1
ATOM 881 O O . ALA A 1 111 ? -2.713 12.943 -0.658 1.00 97.06 111 ALA A O 1
ATOM 882 N N . GLY A 1 112 ? -3.165 11.478 0.975 1.00 95.75 112 GLY A N 1
ATOM 883 C CA . GLY A 1 112 ? -3.823 10.508 0.099 1.00 95.75 112 GLY A CA 1
ATOM 884 C C . GLY A 1 112 ? -5.101 11.050 -0.550 1.00 95.75 112 GLY A C 1
ATOM 885 O O . GLY A 1 112 ? -5.293 10.882 -1.753 1.00 95.75 112 GLY A O 1
ATOM 886 N N . VAL A 1 113 ? -5.950 11.733 0.224 1.00 94.75 113 VAL A N 1
ATOM 887 C CA . VAL A 1 113 ? -7.192 12.363 -0.260 1.00 94.75 113 VAL A CA 1
ATOM 888 C C . VAL A 1 113 ? -6.895 13.467 -1.273 1.00 94.75 113 VAL A C 1
ATOM 890 O O . VAL A 1 113 ? -7.517 13.499 -2.334 1.00 94.75 113 VAL A O 1
ATOM 893 N N . ASP A 1 114 ? -5.926 14.337 -0.987 1.00 93.44 114 ASP A N 1
ATOM 894 C CA . ASP A 1 114 ? -5.563 15.451 -1.865 1.00 93.44 114 ASP A CA 1
ATOM 895 C C . ASP A 1 114 ? -5.125 14.966 -3.251 1.00 93.44 114 ASP A C 1
ATOM 897 O O . ASP A 1 114 ? -5.503 15.557 -4.266 1.00 93.44 114 ASP A O 1
ATOM 901 N N . ILE A 1 115 ? -4.361 13.871 -3.306 1.00 91.81 115 ILE A N 1
ATOM 902 C CA . ILE A 1 115 ? -3.967 13.235 -4.567 1.00 91.81 115 ILE A CA 1
ATOM 903 C C . ILE A 1 115 ? -5.184 12.576 -5.219 1.00 91.81 115 ILE A C 1
ATOM 905 O O . ILE A 1 115 ? -5.427 12.777 -6.408 1.00 91.81 115 ILE A O 1
ATOM 909 N N . ALA A 1 116 ? -5.987 11.839 -4.448 1.00 89.62 116 ALA A N 1
ATOM 910 C CA . ALA A 1 116 ? -7.157 11.138 -4.966 1.00 89.62 116 ALA A CA 1
ATOM 911 C C . ALA A 1 116 ? -8.206 12.071 -5.602 1.00 89.62 116 ALA A C 1
ATOM 913 O O . ALA A 1 116 ? -8.931 11.672 -6.513 1.00 89.62 116 ALA A O 1
ATOM 914 N N . MET A 1 117 ? -8.281 13.322 -5.148 1.00 86.88 117 MET A N 1
ATOM 915 C CA . MET A 1 117 ? -9.164 14.342 -5.717 1.00 86.88 117 MET A CA 1
ATOM 916 C C . MET A 1 117 ? -8.645 14.961 -7.021 1.00 86.88 117 MET A C 1
ATOM 918 O O . MET A 1 117 ? -9.414 15.617 -7.722 1.00 86.88 117 MET A O 1
ATOM 922 N N . ARG A 1 118 ? -7.357 14.813 -7.342 1.00 86.31 118 ARG A N 1
ATOM 923 C CA . ARG A 1 118 ? -6.717 15.441 -8.514 1.00 86.31 118 ARG A CA 1
ATOM 924 C C . ARG A 1 118 ? -6.389 14.431 -9.606 1.00 86.31 118 ARG A C 1
ATOM 926 O O . ARG A 1 118 ? -6.463 14.760 -10.788 1.00 86.31 118 ARG A O 1
ATOM 933 N N . GLU A 1 119 ? -6.042 13.217 -9.205 1.00 85.44 119 GLU A N 1
ATOM 934 C CA . GLU A 1 119 ? -5.638 12.138 -10.096 1.00 85.44 119 GLU A CA 1
ATOM 935 C C . GLU A 1 119 ? -6.837 11.329 -10.596 1.00 85.44 119 GLU A C 1
ATOM 937 O O . GLU A 1 119 ? -7.861 11.188 -9.926 1.00 85.44 119 GLU A O 1
ATOM 942 N N . ARG A 1 120 ? -6.704 10.758 -11.796 1.00 81.75 120 ARG A N 1
ATOM 943 C CA . ARG A 1 120 ? -7.706 9.826 -12.324 1.00 81.75 120 ARG A CA 1
ATOM 944 C C . ARG A 1 120 ? -7.510 8.459 -11.687 1.00 81.75 120 ARG A C 1
ATOM 946 O O . ARG A 1 120 ? -6.392 7.968 -11.610 1.00 81.75 120 ARG A O 1
ATOM 953 N N . PHE A 1 121 ? -8.603 7.813 -11.292 1.00 81.69 121 PHE A N 1
ATOM 954 C CA . PHE A 1 121 ? -8.526 6.450 -10.786 1.00 81.69 121 PHE A CA 1
ATOM 955 C C . PHE A 1 121 ? -8.033 5.472 -11.859 1.00 81.69 121 PHE A C 1
ATOM 957 O O . PHE A 1 121 ? -8.556 5.437 -12.978 1.00 81.69 121 PHE A O 1
ATOM 964 N N . GLU A 1 122 ? -7.068 4.631 -11.490 1.00 82.44 122 GLU A N 1
ATOM 965 C CA . GLU A 1 122 ? -6.375 3.735 -12.411 1.00 82.44 122 GLU A CA 1
ATOM 966 C C . GLU A 1 122 ? -6.307 2.290 -11.922 1.00 82.44 122 GLU A C 1
ATOM 968 O O . GLU A 1 122 ? -6.212 1.999 -10.730 1.00 82.44 122 GLU A O 1
ATOM 973 N N . TYR A 1 123 ? -6.280 1.370 -12.888 1.00 83.81 123 TYR A N 1
ATOM 974 C CA . TYR A 1 123 ? -6.254 -0.076 -12.661 1.00 83.81 123 TYR A CA 1
ATOM 975 C C . TYR A 1 123 ? -4.920 -0.719 -13.061 1.00 83.81 123 TYR A C 1
ATOM 977 O O . TYR A 1 123 ? -4.882 -1.912 -13.347 1.00 83.81 123 TYR A O 1
ATOM 985 N N . VAL A 1 124 ? -3.819 0.043 -13.070 1.00 84.31 124 VAL A N 1
ATOM 986 C CA . VAL A 1 124 ? -2.468 -0.473 -13.385 1.00 84.31 124 VAL A CA 1
ATOM 987 C C . VAL A 1 124 ? -2.118 -1.664 -12.492 1.00 84.31 124 VAL A C 1
ATOM 989 O O . VAL A 1 124 ? -1.571 -2.662 -12.958 1.00 84.31 124 VAL A O 1
ATOM 992 N N . PHE A 1 125 ? -2.526 -1.597 -11.220 1.00 88.75 125 PHE A N 1
ATOM 993 C CA . PHE A 1 125 ? -2.473 -2.704 -10.268 1.00 88.75 125 PHE A CA 1
ATOM 994 C C . PHE A 1 125 ? -3.899 -3.055 -9.807 1.00 88.75 125 PHE A C 1
ATOM 996 O O . PHE A 1 125 ? -4.373 -2.512 -8.807 1.00 88.75 125 PHE A O 1
ATOM 1003 N N . PRO A 1 126 ? -4.616 -3.960 -10.506 1.00 87.62 126 PRO A N 1
ATOM 1004 C CA . PRO A 1 126 ? -6.042 -4.187 -10.268 1.00 87.62 126 PRO A CA 1
ATOM 1005 C C . PRO A 1 126 ? -6.374 -4.600 -8.832 1.00 87.62 126 PRO A C 1
ATOM 1007 O O . PRO A 1 126 ? -7.295 -4.049 -8.237 1.00 87.62 126 PRO A O 1
ATOM 1010 N N . VAL A 1 127 ? -5.607 -5.523 -8.240 1.00 90.25 127 VAL A N 1
ATOM 1011 C CA . VAL A 1 127 ? -5.825 -5.991 -6.855 1.00 90.25 127 VAL A CA 1
ATOM 1012 C C . VAL A 1 127 ? -5.603 -4.863 -5.844 1.00 90.25 127 VAL A C 1
ATOM 1014 O O . VAL A 1 127 ? -6.282 -4.804 -4.818 1.00 90.25 127 VAL A O 1
ATOM 1017 N N . LEU A 1 128 ? -4.674 -3.950 -6.137 1.00 90.38 128 LEU A N 1
ATOM 1018 C CA . LEU A 1 128 ? -4.414 -2.783 -5.304 1.00 90.38 128 LEU A CA 1
ATOM 1019 C C . LEU A 1 128 ? -5.607 -1.814 -5.337 1.00 90.38 128 LEU A C 1
ATOM 1021 O O . LEU A 1 128 ? -6.115 -1.415 -4.292 1.00 90.38 128 LEU A O 1
ATOM 1025 N N . ALA A 1 129 ? -6.082 -1.499 -6.540 1.00 86.50 129 ALA A N 1
ATOM 1026 C CA . ALA A 1 129 ? -7.182 -0.569 -6.770 1.00 86.50 129 ALA A CA 1
ATOM 1027 C C . ALA A 1 129 ? -8.541 -1.111 -6.287 1.00 86.50 129 ALA A C 1
ATOM 1029 O O . ALA A 1 129 ? -9.374 -0.357 -5.792 1.00 86.50 129 ALA A O 1
ATOM 1030 N N . THR A 1 130 ? -8.780 -2.419 -6.411 1.00 86.31 130 THR A N 1
ATOM 1031 C CA . THR A 1 130 ? -10.099 -3.019 -6.144 1.00 86.31 130 THR A CA 1
ATOM 1032 C C . THR A 1 130 ? -10.201 -3.671 -4.775 1.00 86.31 130 THR A C 1
ATOM 1034 O O . THR A 1 130 ? -11.143 -3.394 -4.052 1.00 86.31 130 THR A O 1
ATOM 1037 N N . THR A 1 131 ? -9.258 -4.516 -4.367 1.00 91.69 131 THR A N 1
ATOM 1038 C CA . THR A 1 131 ? -9.390 -5.268 -3.108 1.00 91.69 131 THR A CA 1
ATOM 1039 C C . THR A 1 131 ? -8.698 -4.562 -1.952 1.00 91.69 131 THR A C 1
ATOM 1041 O O . THR A 1 131 ? -9.244 -4.465 -0.856 1.00 91.69 131 THR A O 1
ATOM 1044 N N . TRP A 1 132 ? -7.476 -4.077 -2.176 1.00 95.25 132 TRP A N 1
ATOM 1045 C CA . TRP A 1 132 ? -6.674 -3.486 -1.109 1.00 95.25 132 TRP A CA 1
ATOM 1046 C C . TRP A 1 132 ? -7.220 -2.138 -0.649 1.00 95.25 132 TRP A C 1
ATOM 1048 O O . TRP A 1 132 ? -7.426 -1.963 0.548 1.00 95.25 132 TRP A O 1
ATOM 1058 N N . LEU A 1 133 ? -7.502 -1.227 -1.588 1.00 94.25 133 LEU A N 1
ATOM 1059 C CA . LEU A 1 133 ? -8.049 0.091 -1.271 1.00 94.25 133 LEU A CA 1
ATOM 1060 C C . LEU A 1 133 ? -9.350 -0.012 -0.464 1.00 94.25 133 LEU A C 1
ATOM 1062 O O . LEU A 1 133 ? -9.476 0.639 0.568 1.00 94.25 133 LEU A O 1
ATOM 1066 N N . HIS A 1 134 ? -10.280 -0.874 -0.891 1.00 93.19 134 HIS A N 1
ATOM 1067 C CA . HIS A 1 134 ? -11.551 -1.059 -0.187 1.00 93.19 134 HIS A CA 1
ATOM 1068 C C . HIS A 1 134 ? -11.363 -1.554 1.243 1.00 93.19 134 HIS A C 1
ATOM 1070 O O . HIS A 1 134 ? -12.039 -1.056 2.137 1.00 93.19 134 HIS A O 1
ATOM 1076 N N . LYS A 1 135 ? -10.424 -2.484 1.465 1.00 95.12 135 LYS A N 1
ATOM 1077 C CA . LYS A 1 135 ? -10.082 -2.954 2.809 1.00 95.12 135 LYS A CA 1
ATOM 1078 C C . LYS A 1 135 ? -9.594 -1.799 3.684 1.00 95.12 135 LYS A C 1
ATOM 1080 O O . LYS A 1 135 ? -10.206 -1.525 4.705 1.00 95.12 135 LYS A O 1
ATOM 1085 N N . ILE A 1 136 ? -8.510 -1.131 3.285 1.00 96.88 136 ILE A N 1
ATOM 1086 C CA . ILE A 1 136 ? -7.859 -0.148 4.163 1.00 96.88 136 ILE A CA 1
ATOM 1087 C C . ILE A 1 136 ? -8.747 1.073 4.406 1.00 96.88 136 ILE A C 1
ATOM 1089 O O . ILE A 1 136 ? -8.794 1.575 5.519 1.00 96.88 136 ILE A O 1
ATOM 1093 N N . VAL A 1 137 ? -9.472 1.549 3.391 1.00 96.12 137 VAL A N 1
ATOM 1094 C CA . VAL A 1 137 ? -10.341 2.724 3.533 1.00 96.12 137 VAL A CA 1
ATOM 1095 C C . VAL A 1 137 ? -11.585 2.373 4.338 1.00 96.12 137 VAL A C 1
ATOM 1097 O O . VAL A 1 137 ? -11.980 3.169 5.182 1.00 96.12 137 VAL A O 1
ATOM 1100 N N . GLY A 1 138 ? -12.161 1.185 4.125 1.00 95.94 138 GLY A N 1
ATOM 1101 C CA . GLY A 1 138 ? -13.266 0.686 4.942 1.00 95.94 138 GLY A CA 1
ATOM 1102 C C . GLY A 1 138 ? -12.878 0.584 6.415 1.00 95.94 138 GLY A C 1
ATOM 1103 O O . GLY A 1 138 ? -13.558 1.148 7.260 1.00 95.94 138 GLY A O 1
ATOM 1104 N N . GLU A 1 139 ? -11.730 -0.025 6.717 1.00 97.00 139 GLU A N 1
ATOM 1105 C CA . GLU A 1 139 ? -11.229 -0.160 8.092 1.00 97.00 139 GLU A CA 1
ATOM 1106 C C . GLU A 1 139 ? -10.921 1.210 8.735 1.00 97.00 139 GLU A C 1
ATOM 1108 O O . GLU A 1 139 ? -11.251 1.439 9.900 1.00 97.00 139 GLU A O 1
ATOM 1113 N N . ILE A 1 140 ? -10.353 2.168 7.986 1.00 97.62 140 ILE A N 1
ATOM 1114 C CA . ILE A 1 140 ? -10.178 3.549 8.480 1.00 97.62 140 ILE A CA 1
ATOM 1115 C C . ILE A 1 140 ? -11.534 4.191 8.778 1.00 97.62 140 ILE A C 1
ATOM 1117 O O . ILE A 1 140 ? -11.695 4.836 9.815 1.00 97.62 140 ILE A O 1
ATOM 1121 N N . HIS A 1 141 ? -12.494 4.056 7.866 1.00 96.69 141 HIS A N 1
ATOM 1122 C CA . HIS A 1 141 ? -13.815 4.654 8.008 1.00 96.69 141 HIS A CA 1
ATOM 1123 C C . HIS A 1 141 ? -14.573 4.078 9.208 1.00 96.69 141 HIS A C 1
ATOM 1125 O O . HIS A 1 141 ? -15.095 4.846 10.007 1.00 96.69 141 HIS A O 1
ATOM 1131 N N . GLU A 1 142 ? -14.530 2.766 9.423 1.00 96.38 142 GLU A N 1
ATOM 1132 C CA . GLU A 1 142 ? -15.146 2.118 10.587 1.00 96.38 142 GLU A CA 1
ATOM 1133 C C . GLU A 1 142 ? -14.582 2.637 11.919 1.00 96.38 142 GLU A C 1
ATOM 1135 O O . GLU A 1 142 ? -15.329 2.854 12.873 1.00 96.38 142 GLU A O 1
ATOM 1140 N N . VAL A 1 143 ? -13.266 2.869 11.994 1.00 96.62 143 VAL A N 1
ATOM 1141 C CA . VAL A 1 143 ? -12.594 3.286 13.237 1.00 96.62 143 VAL A CA 1
ATOM 1142 C C . VAL A 1 143 ? -12.646 4.801 13.459 1.00 96.62 143 VAL A C 1
ATOM 1144 O O . VAL A 1 143 ? -12.704 5.261 14.601 1.00 96.62 143 VAL A O 1
ATOM 1147 N N . LYS A 1 144 ? -12.567 5.597 12.390 1.00 96.69 144 LYS A N 1
ATOM 1148 C CA . LYS A 1 144 ? -12.370 7.055 12.467 1.00 96.69 144 LYS A CA 1
ATOM 1149 C C . LYS A 1 144 ? -13.489 7.885 11.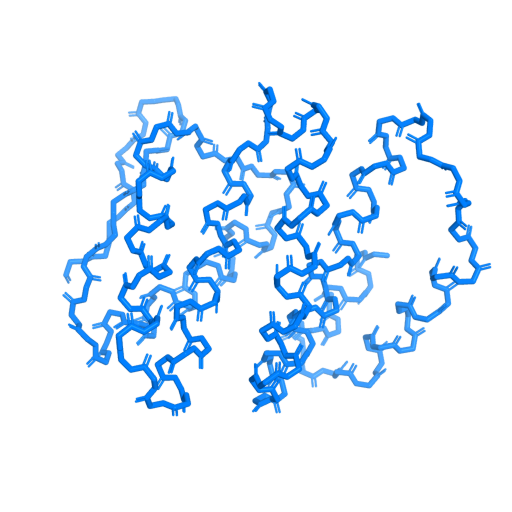836 1.00 96.69 144 LYS A C 1
ATOM 1151 O O . LYS A 1 144 ? -13.516 9.098 12.048 1.00 96.69 144 LYS A O 1
ATOM 1156 N N . GLY A 1 145 ? -14.376 7.279 11.051 1.00 94.94 145 GLY A N 1
ATOM 1157 C CA . GLY A 1 145 ? -15.440 7.964 10.309 1.00 94.94 145 GLY A C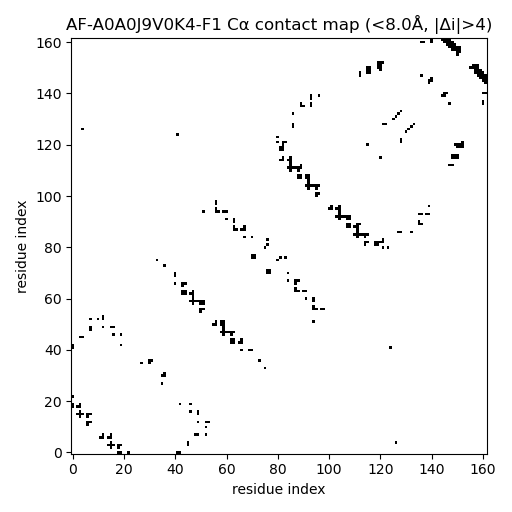A 1
ATOM 1158 C C . GLY A 1 145 ? -14.924 8.901 9.216 1.00 94.94 145 GLY A C 1
ATOM 1159 O O . GLY A 1 145 ? -15.597 9.866 8.863 1.00 94.94 145 GLY A O 1
ATOM 1160 N N . TRP A 1 146 ? -13.694 8.706 8.727 1.00 95.56 146 TRP A N 1
ATOM 1161 C CA . TRP A 1 146 ? -13.101 9.613 7.741 1.00 95.56 146 TRP A CA 1
ATOM 1162 C C . TRP A 1 146 ? -13.608 9.295 6.330 1.00 95.56 146 TRP A C 1
ATOM 1164 O O . TRP A 1 146 ? -13.422 8.167 5.869 1.00 95.56 146 TRP A O 1
ATOM 1174 N N . PRO A 1 147 ? -14.212 10.267 5.622 1.00 93.31 147 PRO A N 1
ATOM 1175 C CA . PRO A 1 147 ? -14.782 10.015 4.311 1.00 93.31 147 PRO A CA 1
ATOM 1176 C C . PRO A 1 147 ? -13.716 10.077 3.219 1.00 93.31 147 PRO A C 1
ATOM 1178 O O . PRO A 1 147 ? -12.866 10.972 3.212 1.00 93.31 147 PRO A O 1
ATOM 1181 N N . LEU A 1 148 ? -13.802 9.165 2.254 1.00 91.44 148 LEU A N 1
ATOM 1182 C CA . LEU A 1 148 ? -13.007 9.210 1.027 1.00 91.44 148 LEU A CA 1
ATOM 1183 C C . LEU A 1 148 ? -13.946 9.265 -0.172 1.00 91.44 148 LEU A C 1
ATOM 1185 O O . LEU A 1 148 ? -14.881 8.472 -0.270 1.00 91.44 148 LEU A O 1
ATOM 1189 N N . ARG A 1 149 ? -13.657 10.174 -1.104 1.00 86.75 149 ARG A N 1
ATOM 1190 C CA . ARG A 1 149 ? -14.335 10.277 -2.395 1.00 86.75 149 ARG A CA 1
ATOM 1191 C C . ARG A 1 149 ? -13.315 10.111 -3.507 1.00 86.75 149 ARG A C 1
ATOM 1193 O O . ARG A 1 149 ? -12.283 10.776 -3.509 1.00 86.75 149 ARG A O 1
ATOM 1200 N N . VAL A 1 150 ? -13.623 9.230 -4.446 1.00 85.31 150 VAL A N 1
ATOM 1201 C CA . VAL A 1 150 ? -12.723 8.839 -5.527 1.00 85.31 150 VAL A CA 1
ATOM 1202 C C . VAL A 1 150 ? -13.414 9.017 -6.868 1.00 85.31 150 VAL A C 1
ATOM 1204 O O . VAL A 1 150 ? -14.465 8.420 -7.103 1.00 85.31 150 VAL A O 1
ATOM 1207 N N . MET A 1 151 ? -12.795 9.791 -7.760 1.00 80.00 151 MET A N 1
ATOM 1208 C CA . MET A 1 151 ? -13.319 10.020 -9.106 1.00 80.00 151 MET A CA 1
ATOM 1209 C C . MET A 1 151 ? -13.017 8.842 -10.030 1.00 80.00 151 MET A C 1
ATOM 1211 O O . MET A 1 151 ? -11.866 8.600 -10.404 1.00 80.00 151 MET A O 1
ATOM 1215 N N . LEU A 1 152 ? -14.061 8.115 -10.431 1.00 79.00 152 LEU A N 1
ATOM 1216 C CA . LEU A 1 152 ? -13.926 6.997 -11.361 1.00 79.00 152 LEU A CA 1
ATOM 1217 C C . LEU A 1 152 ? -13.834 7.483 -12.822 1.00 79.00 152 LEU A C 1
ATOM 1219 O O . LEU A 1 152 ? -14.498 8.447 -13.213 1.00 79.00 152 LEU A O 1
ATOM 1223 N N . PRO A 1 153 ? -13.053 6.805 -13.683 1.00 74.31 153 PRO A N 1
ATOM 1224 C CA . PRO A 1 153 ? -12.953 7.168 -15.090 1.00 74.31 153 PRO A CA 1
ATOM 1225 C C . PRO A 1 153 ? -14.279 6.959 -15.837 1.00 74.31 153 PRO A C 1
ATOM 1227 O O . PRO A 1 153 ? -15.039 6.028 -15.561 1.00 74.31 153 PRO A O 1
ATOM 1230 N N . GLY A 1 154 ? -14.514 7.797 -16.853 1.00 70.38 154 GLY A N 1
ATOM 1231 C CA . GLY A 1 154 ? -15.602 7.611 -17.820 1.00 70.38 154 GLY A CA 1
ATOM 1232 C C . GLY A 1 154 ? -16.987 8.074 -17.358 1.00 70.38 154 GLY A C 1
ATOM 1233 O O . GLY A 1 154 ? -17.978 7.506 -17.805 1.00 70.38 154 GLY A O 1
ATOM 1234 N N . GLY A 1 155 ? -17.071 9.070 -16.467 1.00 61.12 155 GLY A N 1
ATOM 1235 C CA . GLY A 1 155 ? -18.351 9.645 -16.019 1.00 61.12 155 GLY A CA 1
ATOM 1236 C C . GLY A 1 155 ? -19.151 8.739 -15.079 1.00 61.12 155 GLY A C 1
ATOM 1237 O O . GLY A 1 155 ? -20.348 8.9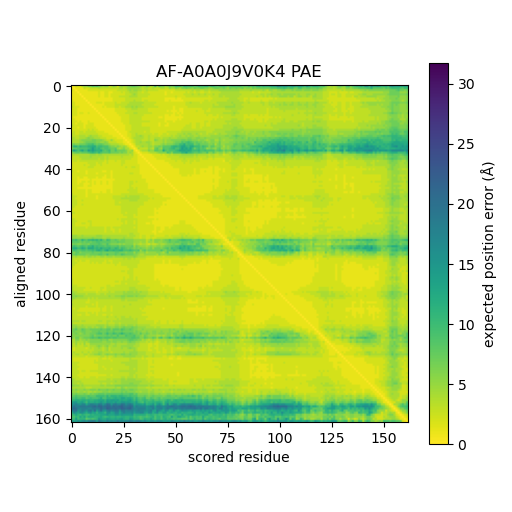47 -14.888 1.00 61.12 155 GLY A O 1
ATOM 1238 N N . LYS A 1 156 ? -18.502 7.717 -14.513 1.00 65.94 156 LYS A N 1
ATOM 1239 C CA . LYS A 1 156 ? -19.086 6.866 -13.476 1.00 65.94 156 LYS A CA 1
ATOM 1240 C C . LYS A 1 156 ? -19.239 7.658 -12.180 1.00 65.94 156 LYS A C 1
ATOM 1242 O O . LYS A 1 156 ? -18.460 8.567 -11.914 1.00 65.94 156 LYS A O 1
ATOM 1247 N N . SER A 1 157 ? -20.237 7.288 -11.380 1.00 66.19 157 SER A N 1
ATOM 1248 C CA . SER A 1 157 ? -20.417 7.839 -10.039 1.00 66.19 157 SER A CA 1
ATOM 1249 C C . SER A 1 157 ? -19.164 7.616 -9.200 1.00 66.19 157 SER A C 1
ATOM 1251 O O . SER A 1 157 ? -18.565 6.541 -9.264 1.00 66.19 157 SER A O 1
ATOM 1253 N N . ASP A 1 158 ? -18.803 8.612 -8.400 1.00 76.50 158 ASP A N 1
ATOM 1254 C CA . ASP A 1 158 ? -17.654 8.511 -7.510 1.00 76.50 158 ASP A CA 1
ATOM 1255 C C . ASP A 1 158 ? -17.821 7.354 -6.525 1.00 76.50 158 ASP A C 1
ATOM 1257 O O . ASP A 1 158 ? -18.923 7.069 -6.050 1.00 76.50 158 ASP A O 1
ATOM 1261 N N . LEU A 1 159 ? -16.711 6.690 -6.211 1.00 77.88 159 LEU A N 1
ATOM 1262 C CA . LEU A 1 159 ? -16.673 5.714 -5.133 1.00 77.88 159 LEU A CA 1
ATOM 1263 C C . LEU A 1 159 ? -16.524 6.478 -3.814 1.00 77.88 159 LEU A C 1
ATOM 1265 O O . LEU A 1 159 ? -15.597 7.279 -3.660 1.00 77.88 159 LEU A O 1
ATOM 1269 N N . THR A 1 160 ? -17.457 6.262 -2.890 1.00 80.44 160 THR A N 1
ATOM 1270 C CA . THR A 1 160 ? -17.547 7.017 -1.637 1.00 80.44 160 THR A CA 1
ATOM 1271 C C . THR A 1 160 ? -17.641 6.101 -0.431 1.00 80.44 160 THR A C 1
ATOM 1273 O O . THR A 1 160 ? -18.480 5.202 -0.404 1.00 80.44 160 THR A O 1
ATOM 1276 N N . TRP A 1 161 ? -16.845 6.406 0.587 1.00 85.12 161 TRP A N 1
ATOM 1277 C CA . TRP A 1 161 ? -17.039 5.932 1.955 1.00 85.12 161 TRP A CA 1
ATOM 1278 C C . TRP A 1 161 ? -17.603 7.102 2.762 1.00 85.1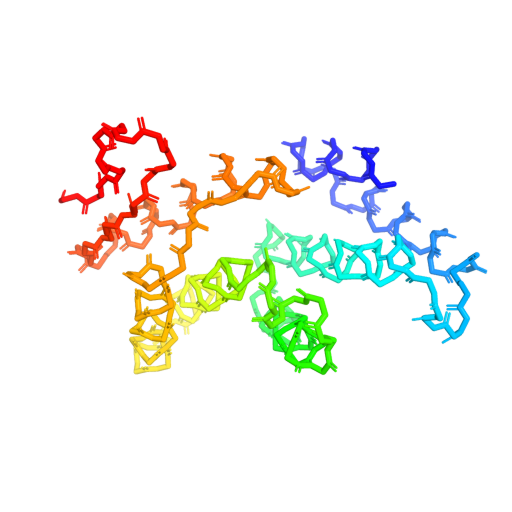2 161 TRP A C 1
ATOM 1280 O O . TRP A 1 161 ? -16.968 8.160 2.808 1.00 85.12 161 TRP A O 1
ATOM 1290 N N . LEU A 1 162 ? -18.817 6.933 3.296 1.00 76.12 162 LEU A N 1
ATOM 1291 C CA . LEU A 1 162 ? -19.599 7.946 4.018 1.00 76.12 162 LEU A CA 1
ATOM 1292 C C . LEU A 1 162 ? -19.852 7.504 5.447 1.00 76.12 162 LEU A C 1
ATOM 1294 O O . LEU A 1 162 ? -20.312 6.356 5.619 1.00 76.12 162 LEU A O 1
#

Secondary structure (DSSP, 8-state):
-HHHHHHHHTT-HHHHHHHHHHHHHTS-S---SHHHHHHHHHHHHHHHHHHHHTT-HHHHHHHHHHHHHHHHH-HHHHHH-HHHHHHHHHHHHHHHHHTT-HHHHHHHHHHHHHHHTTSPP--SSHHIIIIIHHHHHHHHHHHH---EEE--TTSPPPEEE-

Organism: Fusarium oxysporum f. sp. lycopersici (strain 4287 / CBS 123668 / FGSC 9935 / NRRL 34936) (NCBI:txid426428)

InterPro domains:
  IPR011990 Tetratricopeptide-like helical domain superfamily [G3DSA:1.25.40.10] (1-143)
  IPR011990 Tetratricopeptide-like helical domain superfamily [SSF48452] (3-118)

pLDDT: mean 91.59, std 7.5, range [61.12, 98.81]

Solvent-accessible surface area (backbone atoms only — not comparable to full-atom values): 8694 Å² total; per-residue (Å²): 108,72,65,31,54,50,26,52,74,71,68,38,44,67,65,19,50,54,51,49,54,59,48,59,77,70,52,71,94,68,66,88,46,71,66,52,45,52,51,50,53,52,49,36,52,50,55,17,47,44,30,43,74,68,69,38,35,73,63,14,42,55,32,34,52,54,37,46,55,50,44,73,72,36,68,64,30,70,75,74,42,49,36,59,51,17,55,39,26,39,51,41,12,39,38,25,49,78,70,67,38,55,68,63,13,50,53,27,34,51,54,11,50,61,39,30,70,72,34,64,57,63,63,92,50,50,62,53,55,60,56,47,46,52,50,47,51,48,55,40,25,77,78,67,67,58,67,48,66,36,50,41,68,90,84,46,78,60,52,71,49,128

Foldseek 3Di:
DVVLVVCLVVLVLVSSVVVLVVVVVVQDPDCPDPVSLLVVLVSLVSQLSSCVSVLVLVSSLVSLVVSLVSLVVDPCSVVPNLLVNLLSLLSNLLSCVSVVNNVSSVVSNVVSQVSQVVDEQDCSPVCSSPPVSCVSVVSCCVVPVDKHWGHYPDPDHTDIDD

Radius of gyration: 15.25 Å; Cα contacts (8 Å, |Δi|>4): 208; chains: 1; bounding box: 40×34×37 Å

Mean predicted aligned error: 3.89 Å